Protein AF-A0A1H4ZBR0-F1 (afdb_monomer_lite)

Structure (mmCIF, N/CA/C/O backbone):
data_AF-A0A1H4ZBR0-F1
#
_entry.id   AF-A0A1H4ZBR0-F1
#
loop_
_atom_site.group_PDB
_atom_site.id
_atom_site.type_symbol
_atom_site.label_atom_id
_atom_site.label_alt_id
_atom_site.label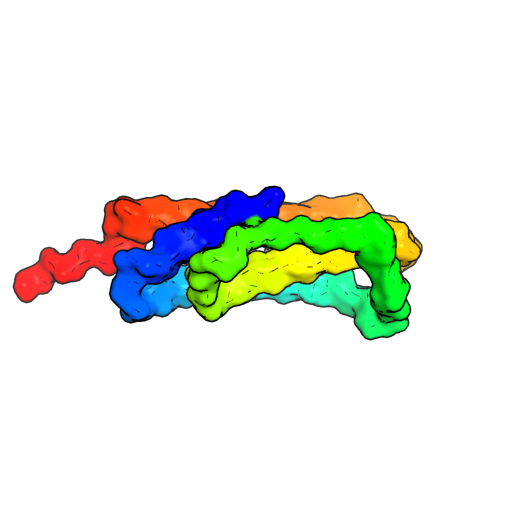_comp_id
_atom_site.label_asym_id
_atom_site.label_entity_id
_atom_site.label_seq_id
_atom_site.pdbx_PDB_ins_code
_atom_site.Cartn_x
_atom_site.Cartn_y
_atom_site.Cartn_z
_atom_site.occupancy
_atom_site.B_iso_or_equiv
_atom_site.auth_seq_id
_atom_site.auth_comp_id
_atom_site.auth_asym_id
_atom_site.auth_atom_id
_atom_site.pdbx_PDB_model_num
ATOM 1 N N . MET A 1 1 ? 8.520 -6.096 8.009 1.00 47.41 1 MET A N 1
ATOM 2 C CA . MET A 1 1 ? 7.872 -4.795 8.320 1.00 47.41 1 MET A CA 1
ATOM 3 C C . MET A 1 1 ? 6.343 -4.921 8.318 1.00 47.41 1 MET A C 1
ATOM 5 O O . MET A 1 1 ? 5.723 -4.508 9.293 1.00 47.41 1 MET A O 1
ATOM 9 N N . LEU A 1 2 ? 5.766 -5.578 7.303 1.00 48.94 2 LEU A N 1
ATOM 10 C CA . LEU A 1 2 ? 4.351 -5.968 7.191 1.00 48.94 2 LEU A CA 1
ATOM 11 C C . LEU A 1 2 ? 3.800 -6.702 8.437 1.00 48.94 2 LEU A C 1
ATOM 13 O O . LEU A 1 2 ? 2.814 -6.257 9.019 1.00 48.94 2 LEU A O 1
ATOM 17 N N . GLY A 1 3 ? 4.501 -7.727 8.940 1.00 46.69 3 GLY A N 1
ATOM 18 C CA . GLY A 1 3 ? 4.064 -8.475 10.134 1.00 46.69 3 GLY A CA 1
ATOM 19 C C . GLY A 1 3 ? 3.917 -7.627 11.411 1.00 46.69 3 GLY A C 1
ATOM 20 O O . GLY A 1 3 ? 2.997 -7.831 12.197 1.00 46.69 3 GLY A O 1
ATOM 21 N N . TYR A 1 4 ? 4.748 -6.591 11.595 1.00 52.31 4 TYR A N 1
ATOM 22 C CA . TYR A 1 4 ? 4.670 -5.689 12.760 1.00 52.31 4 TYR A CA 1
ATOM 23 C C . TYR A 1 4 ? 3.538 -4.653 12.631 1.00 52.31 4 TYR A C 1
ATOM 25 O O . TYR A 1 4 ? 2.995 -4.175 13.631 1.00 52.31 4 TYR A O 1
ATOM 33 N N . PHE A 1 5 ? 3.202 -4.268 11.397 1.00 53.12 5 PHE A N 1
ATOM 34 C CA . PHE A 1 5 ? 2.085 -3.376 11.092 1.00 53.12 5 PHE A CA 1
ATOM 35 C C . PHE A 1 5 ? 0.745 -4.089 11.270 1.00 53.12 5 PHE A C 1
ATOM 37 O O . PHE A 1 5 ? -0.126 -3.578 11.975 1.00 53.12 5 PHE A O 1
ATOM 44 N N . LEU A 1 6 ? 0.624 -5.299 10.727 1.00 54.34 6 LEU A N 1
ATOM 45 C CA . LEU A 1 6 ? -0.596 -6.092 10.807 1.00 54.34 6 LEU A CA 1
ATOM 46 C C . LEU A 1 6 ? -0.839 -6.646 12.211 1.00 54.34 6 LEU A C 1
ATOM 48 O O . LEU A 1 6 ? -1.969 -6.558 12.664 1.00 54.34 6 LEU A O 1
ATOM 52 N N . SER A 1 7 ? 0.191 -7.069 12.958 1.00 55.28 7 SER A N 1
ATOM 53 C CA . SER A 1 7 ? 0.070 -7.426 14.388 1.00 55.28 7 SER A CA 1
ATOM 54 C C . SER A 1 7 ? -0.531 -6.290 15.238 1.00 55.28 7 SER A C 1
ATOM 56 O O . SER A 1 7 ? -1.342 -6.524 16.135 1.00 55.28 7 SER A O 1
ATOM 58 N N . SER A 1 8 ? -0.196 -5.033 14.914 1.00 55.09 8 SER A N 1
ATOM 59 C CA . SER A 1 8 ? -0.776 -3.860 15.585 1.00 55.09 8 SER A CA 1
ATOM 60 C C . SER A 1 8 ? -2.240 -3.618 15.178 1.00 55.09 8 SER A C 1
ATOM 62 O O . SER A 1 8 ? -3.019 -3.117 15.986 1.00 55.09 8 SER A O 1
ATOM 64 N N . ALA A 1 9 ? -2.617 -3.966 13.942 1.00 52.12 9 ALA A N 1
ATOM 65 C CA . ALA A 1 9 ? -3.966 -3.811 13.392 1.00 52.12 9 ALA A CA 1
ATOM 66 C C . ALA A 1 9 ? -4.919 -4.961 13.793 1.00 52.12 9 ALA A C 1
ATOM 68 O O . ALA A 1 9 ? -6.100 -4.729 14.045 1.00 52.12 9 ALA A O 1
ATOM 69 N N . THR A 1 10 ? -4.419 -6.191 13.936 1.00 52.97 10 THR A N 1
ATOM 70 C CA . THR A 1 10 ? -5.180 -7.357 14.423 1.00 52.97 10 THR A CA 1
ATOM 71 C C . THR A 1 10 ? -5.375 -7.332 15.936 1.00 52.97 10 THR A C 1
ATOM 73 O O . THR A 1 10 ? -6.456 -7.677 16.425 1.00 52.97 10 THR A O 1
ATOM 76 N N . GLY A 1 11 ? -4.395 -6.823 16.693 1.00 54.44 11 GLY A N 1
ATOM 77 C CA . GLY A 1 11 ? -4.565 -6.534 18.123 1.00 54.44 11 GLY A CA 1
ATOM 78 C C . GLY A 1 11 ? -5.649 -5.482 18.408 1.00 54.44 11 GLY A C 1
ATOM 79 O O . GLY A 1 11 ? -6.254 -5.489 19.474 1.00 54.44 11 GLY A O 1
ATOM 80 N N . LEU A 1 12 ? -5.927 -4.620 17.428 1.00 52.47 12 LEU A N 1
ATOM 81 C CA . LEU A 1 12 ? -6.922 -3.544 17.463 1.00 52.47 12 LEU A CA 1
ATOM 82 C C . LEU A 1 12 ? -8.373 -4.051 17.381 1.00 52.47 12 LEU A C 1
ATOM 84 O O . LEU A 1 12 ? -9.274 -3.431 17.939 1.00 52.47 12 LEU A O 1
ATOM 88 N N . MET A 1 13 ? -8.591 -5.172 16.685 1.00 54.03 13 MET A N 1
ATOM 89 C CA . MET A 1 13 ? -9.926 -5.670 16.323 1.00 54.03 13 MET A CA 1
ATOM 90 C C . MET A 1 13 ? -10.334 -6.918 17.116 1.00 54.03 13 MET A C 1
ATOM 92 O O . MET A 1 13 ? -11.503 -7.088 17.434 1.00 54.03 13 MET A O 1
ATOM 96 N N . SER A 1 14 ? -9.393 -7.796 17.473 1.00 51.84 14 SER A N 1
ATOM 97 C CA . SER A 1 14 ? -9.716 -9.147 17.973 1.00 51.84 14 SER A CA 1
ATOM 98 C C . SER A 1 14 ? -10.356 -9.216 19.369 1.00 51.84 14 SER A C 1
ATOM 100 O O . SER A 1 14 ? -10.850 -10.274 19.748 1.00 51.84 14 SER A O 1
ATOM 102 N N . ARG A 1 15 ? -10.367 -8.125 20.152 1.00 56.72 15 ARG A N 1
ATOM 103 C CA . ARG A 1 15 ? -10.806 -8.142 21.567 1.00 56.72 15 ARG A CA 1
ATOM 104 C C . ARG A 1 15 ? -11.913 -7.145 21.929 1.00 56.72 15 ARG A C 1
ATOM 106 O O . ARG A 1 15 ? -12.212 -6.986 23.109 1.00 56.72 15 ARG A O 1
ATOM 113 N N . LYS A 1 16 ? -12.502 -6.450 20.953 1.00 61.72 16 LYS A N 1
ATOM 114 C CA . LYS A 1 16 ? -13.511 -5.399 21.186 1.00 61.72 16 LYS A CA 1
ATOM 115 C C . LYS A 1 16 ? -14.863 -5.760 20.559 1.00 61.72 16 LYS A C 1
ATOM 117 O O . LYS A 1 16 ? -14.873 -6.489 19.570 1.00 61.72 16 LYS A O 1
ATOM 122 N N . PRO A 1 17 ? -16.002 -5.262 21.072 1.00 67.69 17 PRO A N 1
ATOM 123 C CA . PRO A 1 17 ? -17.304 -5.440 20.428 1.00 67.69 17 PRO A CA 1
ATOM 124 C C . PRO A 1 17 ? -17.304 -4.924 18.980 1.00 67.69 17 PRO A C 1
ATOM 126 O O . PRO A 1 17 ? -16.703 -3.893 18.680 1.00 67.69 17 PRO A O 1
ATOM 129 N N . LEU A 1 18 ? -18.028 -5.597 18.077 1.00 66.44 18 LEU A N 1
ATOM 130 C CA . LEU A 1 18 ? -18.050 -5.283 16.636 1.00 66.44 18 LEU A CA 1
ATOM 131 C C . LEU A 1 18 ? -18.405 -3.810 16.333 1.00 66.44 18 LEU A C 1
ATOM 133 O O . LEU A 1 18 ? -17.915 -3.235 15.363 1.00 66.44 18 LEU A O 1
ATOM 137 N N . LYS A 1 19 ? -19.246 -3.183 17.165 1.00 69.44 19 LYS A N 1
ATOM 138 C CA . LYS A 1 19 ? -19.640 -1.771 17.025 1.00 69.44 19 LYS A CA 1
ATOM 139 C C . LYS A 1 19 ? -18.450 -0.823 17.209 1.00 69.44 19 LYS A C 1
ATOM 141 O O . LYS A 1 19 ? -18.271 0.084 16.403 1.00 69.44 19 LYS A O 1
ATOM 146 N N . GLU A 1 20 ? -17.611 -1.071 18.213 1.00 68.06 20 GLU A N 1
ATOM 147 C CA . GLU A 1 20 ? -16.391 -0.295 18.465 1.00 68.06 20 GLU A CA 1
ATOM 148 C C . GLU A 1 20 ? -15.365 -0.525 17.354 1.00 68.06 20 GLU A C 1
ATOM 150 O O . GLU A 1 20 ? -14.792 0.433 16.839 1.00 68.06 20 GLU A O 1
ATOM 155 N N . GLN A 1 21 ? -15.206 -1.778 16.910 1.00 67.50 21 GLN A N 1
ATOM 156 C CA . GLN A 1 21 ? -14.331 -2.116 15.784 1.00 67.50 21 GLN A CA 1
ATOM 157 C C . GLN A 1 21 ? -14.683 -1.313 14.522 1.00 67.50 21 GLN A C 1
ATOM 159 O O . GLN A 1 21 ? -13.790 -0.780 13.870 1.00 67.50 21 GLN A O 1
ATOM 164 N N . LYS A 1 22 ? -15.976 -1.175 14.199 1.00 67.19 22 LYS A N 1
ATOM 165 C CA . LYS A 1 22 ? -16.448 -0.418 13.026 1.00 67.19 22 LYS A CA 1
ATOM 166 C C . LYS A 1 22 ? -16.173 1.086 13.123 1.00 67.19 22 LYS A C 1
ATOM 168 O O . LYS A 1 22 ? -15.772 1.680 12.128 1.00 67.19 22 LYS A O 1
ATOM 173 N N . VAL A 1 23 ? -16.351 1.694 14.300 1.00 70.06 23 VAL A N 1
ATOM 174 C CA . VAL A 1 23 ? -16.055 3.127 14.522 1.00 70.06 23 VAL A CA 1
ATOM 175 C C . VAL A 1 23 ? -14.560 3.401 14.365 1.00 70.06 23 VAL A C 1
ATOM 177 O O . VAL A 1 23 ? -14.153 4.366 13.722 1.00 70.06 23 VAL A O 1
ATOM 180 N N . ILE A 1 24 ? -13.726 2.517 14.911 1.00 66.00 24 ILE A N 1
ATOM 181 C CA . ILE A 1 24 ? -12.274 2.623 14.787 1.00 66.00 24 ILE A CA 1
ATOM 182 C C . ILE A 1 24 ? -11.844 2.418 13.331 1.00 66.00 24 ILE A C 1
ATOM 184 O O . ILE A 1 24 ? -11.026 3.181 12.813 1.00 66.00 24 ILE A O 1
ATOM 188 N N . ALA A 1 25 ? -12.414 1.414 12.659 1.00 68.56 25 ALA A N 1
ATOM 189 C CA . ALA A 1 25 ? -12.163 1.151 11.251 1.00 68.56 25 ALA A CA 1
ATOM 190 C C . ALA A 1 25 ? -12.491 2.377 10.395 1.00 68.56 25 ALA A C 1
ATOM 192 O O . ALA A 1 25 ? -11.647 2.788 9.612 1.00 68.56 25 ALA A O 1
ATOM 193 N N . SER A 1 26 ? -13.642 3.031 10.586 1.00 70.69 26 SER A N 1
ATOM 194 C CA . SER A 1 26 ? -14.017 4.177 9.745 1.00 70.69 26 SER A CA 1
ATOM 195 C C . SER A 1 26 ? -13.065 5.373 9.896 1.00 70.69 26 SER A C 1
ATOM 197 O O . SER A 1 26 ? -12.781 6.063 8.923 1.00 70.69 26 SER A O 1
ATOM 199 N N . GLN A 1 27 ? -12.521 5.617 11.093 1.00 70.25 27 GLN A N 1
ATOM 200 C CA . GLN A 1 27 ? -11.601 6.740 11.327 1.00 70.25 27 GLN A CA 1
ATOM 201 C C . GLN A 1 27 ? -10.183 6.495 10.796 1.00 70.25 27 GLN A C 1
ATOM 203 O O . GLN A 1 27 ? -9.452 7.445 10.488 1.00 70.25 27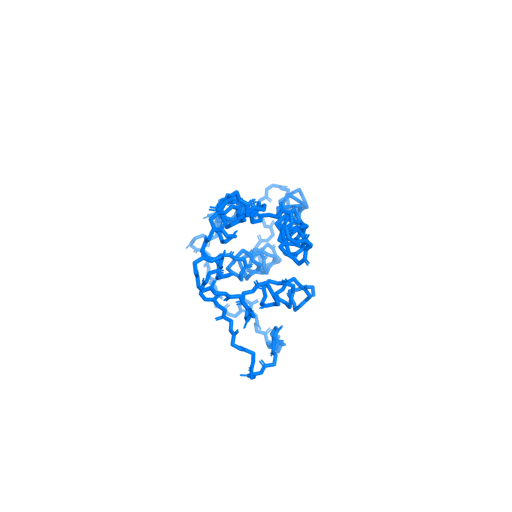 GLN A O 1
ATOM 208 N N . VAL A 1 28 ? -9.765 5.229 10.743 1.00 72.00 28 VAL A N 1
ATOM 209 C CA . VAL A 1 28 ? -8.408 4.834 10.351 1.00 72.00 28 VAL A CA 1
ATOM 210 C C . VAL A 1 28 ? -8.355 4.452 8.880 1.00 72.00 28 VAL A C 1
ATOM 212 O O . VAL A 1 28 ? -7.443 4.894 8.185 1.00 72.00 28 VAL A O 1
ATOM 215 N N . MET A 1 29 ? -9.327 3.674 8.405 1.00 76.81 29 MET A N 1
ATOM 216 C CA . MET A 1 29 ? -9.297 3.071 7.076 1.00 76.81 29 MET A CA 1
ATOM 217 C C . MET A 1 29 ? -9.496 4.088 5.963 1.00 76.81 29 MET A C 1
ATOM 219 O O . MET A 1 29 ? -8.742 3.995 5.010 1.00 76.81 29 MET A O 1
ATOM 223 N N . CYS A 1 30 ? -10.306 5.145 6.126 1.00 77.88 30 CYS A N 1
ATOM 224 C CA . CYS A 1 30 ? 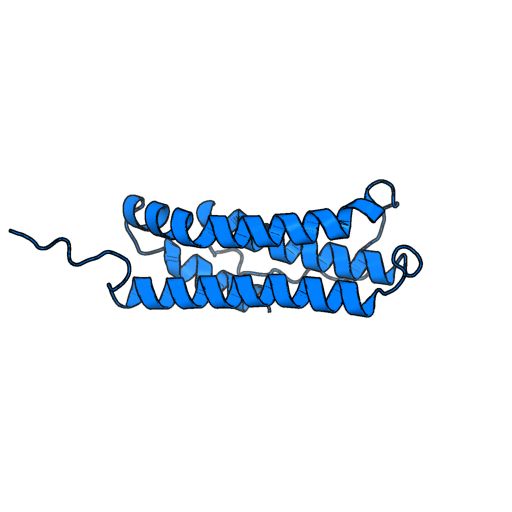-10.356 6.232 5.128 1.00 77.88 30 CYS A CA 1
ATOM 225 C C . CYS A 1 30 ? -8.959 6.786 4.799 1.00 77.88 30 CYS A C 1
ATOM 227 O O . CYS A 1 30 ? -8.605 7.001 3.647 1.00 77.88 30 CYS A O 1
ATOM 229 N N . LYS A 1 31 ? -8.114 6.980 5.821 1.00 79.69 31 LYS A N 1
ATOM 230 C CA . LYS A 1 31 ? -6.752 7.496 5.617 1.00 79.69 31 LYS A CA 1
ATOM 231 C C . LYS A 1 31 ? -5.819 6.461 5.005 1.00 79.69 31 LYS A C 1
ATOM 233 O O . LYS A 1 31 ? -4.816 6.842 4.415 1.00 79.69 31 LYS A O 1
ATOM 238 N N . VAL A 1 32 ? -6.082 5.176 5.226 1.00 83.19 32 VAL A N 1
ATOM 239 C CA . VAL A 1 32 ? -5.322 4.079 4.619 1.00 83.19 32 VAL A CA 1
ATOM 240 C C . VAL A 1 32 ? -5.712 3.947 3.150 1.00 83.19 32 VAL A C 1
ATOM 242 O O . VAL A 1 32 ? -4.821 3.889 2.312 1.00 83.19 32 VAL A O 1
ATOM 245 N N . GLU A 1 33 ? -7.004 4.013 2.842 1.00 84.69 33 GLU A N 1
ATOM 246 C CA . GLU A 1 33 ? -7.571 4.017 1.491 1.00 84.69 33 GLU A CA 1
ATOM 247 C C . GLU A 1 33 ? -7.023 5.187 0.665 1.00 84.69 33 GLU A C 1
ATOM 249 O O . GLU A 1 33 ? -6.483 4.964 -0.411 1.00 84.69 33 GLU A O 1
ATOM 254 N N . ASP A 1 34 ? -6.979 6.408 1.212 1.00 87.19 34 ASP A N 1
ATOM 255 C CA . ASP A 1 34 ? -6.359 7.559 0.531 1.00 87.19 34 ASP A CA 1
ATOM 256 C C . ASP A 1 34 ? -4.884 7.316 0.148 1.00 87.19 34 ASP A C 1
ATOM 258 O O . ASP A 1 34 ? -4.360 7.876 -0.821 1.00 87.19 34 ASP A O 1
ATOM 262 N N . ARG A 1 35 ? -4.157 6.542 0.963 1.00 88.00 35 ARG A N 1
ATOM 263 C CA . ARG A 1 35 ? -2.748 6.193 0.711 1.00 88.00 35 ARG A CA 1
ATOM 264 C C . ARG A 1 35 ? -2.641 5.030 -0.262 1.00 88.00 35 ARG A C 1
ATOM 266 O O . ARG A 1 35 ? -1.704 5.008 -1.054 1.00 88.00 35 ARG A O 1
ATOM 273 N N . HIS A 1 36 ? -3.591 4.107 -0.220 1.00 88.19 36 HIS A N 1
ATOM 274 C CA . HIS A 1 36 ? -3.695 2.995 -1.151 1.00 88.19 36 HIS A CA 1
ATOM 275 C C . HIS A 1 36 ? -3.991 3.494 -2.562 1.00 88.19 36 HIS A C 1
ATOM 277 O O . HIS A 1 36 ? -3.245 3.170 -3.480 1.00 88.19 36 HIS A O 1
ATOM 283 N N . ASP A 1 37 ? -4.934 4.421 -2.714 1.00 91.06 37 ASP A N 1
ATOM 284 C CA . ASP A 1 37 ? -5.221 5.116 -3.971 1.00 91.06 37 ASP A CA 1
ATOM 285 C C . ASP A 1 37 ? -3.982 5.781 -4.577 1.00 91.06 37 ASP A C 1
ATOM 287 O O . ASP A 1 37 ? -3.804 5.806 -5.797 1.00 91.06 37 ASP A O 1
ATOM 291 N N . HIS A 1 38 ? -3.106 6.334 -3.735 1.00 91.56 38 HIS A N 1
ATOM 292 C CA . HIS A 1 38 ? -1.837 6.894 -4.191 1.00 91.56 38 HIS A CA 1
ATOM 293 C C . HIS A 1 38 ? -0.912 5.812 -4.761 1.00 91.56 38 HIS A C 1
ATOM 295 O O . HIS A 1 38 ? -0.383 5.997 -5.854 1.00 91.56 38 HIS A O 1
ATOM 301 N N . ILE A 1 39 ? -0.765 4.669 -4.082 1.00 91.88 39 ILE A N 1
ATOM 302 C CA . ILE A 1 39 ? 0.007 3.527 -4.599 1.00 91.88 39 ILE A CA 1
ATOM 303 C C . ILE A 1 39 ? -0.593 3.005 -5.909 1.00 91.88 39 ILE A C 1
ATOM 305 O O . ILE A 1 39 ? 0.138 2.822 -6.880 1.00 91.88 39 ILE A O 1
ATOM 309 N N . LEU A 1 40 ? -1.917 2.865 -5.992 1.00 91.88 40 LEU A N 1
ATOM 310 C CA . LEU A 1 40 ? -2.599 2.435 -7.213 1.00 91.88 40 LEU A CA 1
ATOM 311 C C . LEU A 1 40 ? -2.326 3.382 -8.389 1.00 91.88 40 LEU A C 1
ATOM 313 O O . LEU A 1 40 ? -2.116 2.930 -9.513 1.00 91.88 40 LEU A O 1
ATOM 317 N N . ARG A 1 41 ? -2.260 4.702 -8.157 1.00 93.62 41 ARG A N 1
ATOM 318 C CA . ARG A 1 41 ? -1.864 5.666 -9.202 1.00 93.62 41 ARG A CA 1
ATOM 319 C C . ARG A 1 41 ? -0.422 5.473 -9.659 1.00 93.62 41 ARG A C 1
ATOM 321 O O . ARG A 1 41 ? -0.167 5.627 -10.850 1.00 93.62 41 ARG A O 1
ATOM 328 N N . LEU A 1 42 ? 0.493 5.139 -8.749 1.00 92.19 42 LEU A N 1
ATOM 329 C CA . LEU A 1 42 ? 1.885 4.830 -9.092 1.00 92.19 42 LEU A CA 1
ATOM 330 C C . LEU A 1 42 ? 2.010 3.502 -9.850 1.00 92.19 42 LEU A C 1
ATOM 332 O O . LEU A 1 42 ? 2.902 3.371 -10.678 1.00 92.19 42 LEU A O 1
ATOM 336 N N . LEU A 1 43 ? 1.096 2.556 -9.623 1.00 91.75 43 LEU A N 1
ATOM 337 C CA . LEU A 1 43 ? 1.023 1.282 -10.342 1.00 91.75 43 LEU A CA 1
ATOM 338 C C . LEU A 1 43 ? 0.408 1.395 -11.745 1.00 91.75 43 LEU A C 1
ATOM 340 O O . LEU A 1 43 ? 0.693 0.559 -12.600 1.00 91.75 43 LEU A O 1
ATOM 344 N N . ARG A 1 44 ? -0.411 2.422 -12.019 1.00 90.94 44 ARG A N 1
ATOM 345 C CA . ARG A 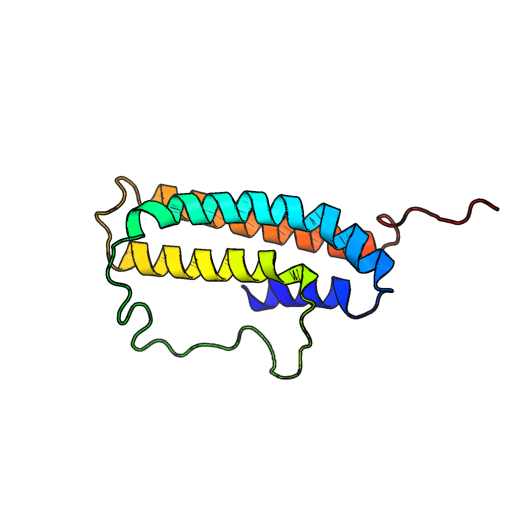1 44 ? -1.103 2.592 -13.317 1.00 90.94 44 ARG A CA 1
ATOM 346 C C . ARG A 1 44 ? -0.209 2.452 -14.558 1.00 90.94 44 ARG A C 1
ATOM 348 O O . ARG A 1 44 ? -0.667 1.829 -15.513 1.00 90.94 44 ARG A O 1
ATOM 355 N N . PRO A 1 45 ? 1.026 2.983 -14.597 1.00 90.44 45 PRO A N 1
ATOM 356 C CA . PRO A 1 45 ? 1.906 2.827 -15.757 1.00 90.44 45 PRO A CA 1
ATOM 357 C C . PRO A 1 45 ? 2.242 1.369 -16.101 1.00 90.44 45 PRO A C 1
ATOM 359 O O . PRO A 1 45 ? 2.587 1.077 -17.241 1.00 90.44 45 PRO A O 1
ATOM 362 N N . PHE A 1 46 ? 2.088 0.447 -15.149 1.00 87.94 46 PHE A N 1
ATOM 363 C CA . PHE A 1 46 ? 2.354 -0.978 -15.325 1.00 87.94 46 PHE A CA 1
ATOM 364 C C . PHE A 1 46 ? 1.105 -1.804 -15.676 1.00 87.94 46 PHE A C 1
ATOM 366 O O . PHE A 1 46 ? 1.211 -3.022 -15.770 1.00 87.94 46 PHE A O 1
ATOM 373 N N . LEU A 1 47 ? -0.067 -1.190 -15.905 1.00 83.38 47 LEU A N 1
ATOM 374 C CA . LEU A 1 47 ? -1.334 -1.905 -16.174 1.00 83.38 47 LEU A CA 1
ATOM 375 C C . LEU A 1 47 ? -1.266 -2.908 -17.337 1.00 83.38 47 LEU A C 1
ATOM 377 O O . LEU A 1 47 ? -2.017 -3.878 -17.353 1.00 83.38 47 LEU A O 1
ATOM 381 N N . PHE A 1 48 ? -0.379 -2.669 -18.303 1.00 81.56 48 PHE A N 1
ATOM 382 C CA . PHE A 1 48 ? -0.172 -3.532 -19.469 1.00 81.56 48 PHE A CA 1
ATOM 383 C C . PHE A 1 48 ? 1.194 -4.230 -19.460 1.00 81.56 48 PHE A C 1
ATOM 385 O O . PHE A 1 48 ? 1.576 -4.854 -20.449 1.00 81.56 48 PHE A O 1
ATOM 392 N N . ALA A 1 49 ? 1.954 -4.102 -18.370 1.00 80.12 49 ALA A N 1
ATOM 393 C CA . ALA A 1 49 ? 3.221 -4.795 -18.218 1.00 80.12 49 ALA A CA 1
ATOM 394 C C . ALA A 1 49 ? 2.964 -6.287 -17.984 1.00 80.12 49 ALA A C 1
ATOM 396 O O . ALA A 1 49 ? 2.027 -6.662 -17.278 1.00 80.12 49 ALA A O 1
ATOM 397 N N . ASN A 1 50 ? 3.807 -7.151 -18.553 1.00 75.12 50 ASN A N 1
ATOM 398 C CA . ASN A 1 50 ? 3.681 -8.577 -18.286 1.00 75.12 50 ASN A CA 1
ATOM 399 C C . ASN A 1 50 ? 4.105 -8.865 -16.830 1.00 75.12 50 ASN A C 1
ATOM 401 O O . ASN A 1 50 ? 5.240 -8.575 -16.439 1.00 75.12 50 ASN A O 1
ATOM 405 N N . GLY A 1 51 ? 3.180 -9.395 -16.028 1.00 66.44 51 GLY A N 1
ATOM 406 C CA . GLY A 1 51 ? 3.396 -9.729 -14.619 1.00 66.44 51 GLY A CA 1
ATOM 407 C C . GLY A 1 51 ? 4.033 -11.103 -14.390 1.00 66.44 51 GLY A C 1
ATOM 408 O O . GLY A 1 51 ? 4.373 -11.424 -13.252 1.00 66.44 51 GLY A O 1
ATOM 409 N N . ASP A 1 52 ? 4.212 -11.910 -15.439 1.00 74.12 52 ASP A N 1
ATOM 410 C CA . ASP A 1 52 ? 4.695 -13.285 -15.309 1.00 74.12 52 ASP A CA 1
ATOM 411 C C . ASP A 1 52 ? 6.089 -13.354 -14.674 1.00 74.12 52 ASP A C 1
ATOM 413 O O . ASP A 1 52 ? 7.059 -12.754 -15.150 1.00 74.12 52 ASP A O 1
ATOM 417 N N . GLY A 1 53 ? 6.190 -14.111 -13.583 1.00 69.12 53 GLY A N 1
ATOM 418 C CA . GLY A 1 53 ? 7.437 -14.341 -12.861 1.00 69.12 53 GLY A CA 1
ATOM 419 C C . GLY A 1 53 ? 7.964 -13.132 -12.089 1.00 69.12 53 GLY A C 1
ATOM 420 O O . GLY A 1 53 ? 9.168 -13.021 -11.862 1.00 69.12 53 GLY A O 1
ATOM 421 N N . LEU A 1 54 ? 7.100 -12.183 -11.703 1.00 71.88 54 LEU A N 1
ATOM 422 C CA . LEU A 1 54 ? 7.508 -11.003 -10.924 1.00 71.88 54 LEU A CA 1
ATOM 423 C C . LEU A 1 54 ? 8.220 -11.366 -9.608 1.00 71.88 54 LEU A C 1
ATOM 425 O O . LEU A 1 54 ? 9.081 -10.625 -9.136 1.00 71.88 54 LEU A O 1
ATOM 429 N N . PHE A 1 55 ? 7.855 -12.516 -9.041 1.00 71.19 55 PHE A N 1
ATOM 430 C CA . PHE A 1 55 ? 8.368 -13.036 -7.778 1.00 71.19 55 PHE A CA 1
ATOM 431 C C . PHE A 1 55 ? 9.081 -14.392 -7.942 1.00 71.19 55 PHE A C 1
ATOM 433 O O . PHE A 1 55 ? 9.236 -15.122 -6.965 1.00 71.19 55 PHE A O 1
ATOM 440 N N . ASP A 1 56 ? 9.514 -14.753 -9.156 1.00 78.25 56 ASP A N 1
ATOM 441 C CA . ASP A 1 56 ? 10.184 -16.037 -9.395 1.00 78.25 56 ASP A CA 1
ATOM 442 C C . ASP A 1 56 ? 11.468 -16.167 -8.568 1.00 78.25 56 ASP A C 1
ATOM 444 O O . ASP A 1 56 ? 12.276 -15.243 -8.463 1.00 78.25 56 ASP A O 1
ATOM 448 N N . GLY A 1 57 ? 11.651 -17.336 -7.952 1.00 70.56 57 GLY A N 1
ATOM 449 C CA . GLY A 1 57 ? 12.779 -17.600 -7.055 1.00 70.56 57 GLY A CA 1
ATOM 450 C C . GLY A 1 57 ? 12.672 -16.929 -5.680 1.00 70.56 57 GLY A C 1
ATOM 451 O O . GLY A 1 57 ? 13.547 -17.143 -4.840 1.00 70.56 57 GLY A O 1
ATOM 452 N N . LEU A 1 58 ? 11.607 -16.164 -5.410 1.00 69.81 58 LEU A N 1
ATOM 453 C CA . LEU A 1 58 ? 11.303 -15.662 -4.075 1.00 69.81 58 LEU A CA 1
ATOM 454 C C . LEU A 1 58 ? 10.383 -16.647 -3.353 1.00 69.81 58 LEU A C 1
ATOM 456 O O . LEU A 1 58 ? 9.330 -17.038 -3.850 1.00 69.81 58 LEU A O 1
ATOM 460 N N . SER A 1 59 ? 10.778 -17.039 -2.144 1.00 67.06 59 SER A N 1
ATOM 461 C CA . SER A 1 59 ? 9.886 -17.758 -1.239 1.00 67.06 59 SER A CA 1
ATOM 462 C C . SER A 1 59 ? 8.955 -16.751 -0.574 1.00 67.06 59 SER A C 1
ATOM 464 O O . SER A 1 59 ? 9.405 -15.794 0.059 1.00 67.06 59 SER A O 1
ATOM 466 N N . GLY A 1 60 ? 7.647 -16.959 -0.726 1.00 64.81 60 GLY A N 1
ATOM 467 C CA . GLY A 1 60 ? 6.656 -16.206 0.030 1.00 64.81 60 GLY A CA 1
ATOM 468 C C . GLY A 1 60 ? 6.877 -16.453 1.518 1.00 64.81 60 GLY A C 1
ATOM 469 O O . GLY A 1 60 ? 6.774 -17.587 1.978 1.00 64.81 60 GLY A O 1
ATOM 470 N N . ILE A 1 61 ? 7.210 -15.404 2.264 1.00 66.75 61 ILE A N 1
ATOM 471 C CA . ILE A 1 61 ? 7.273 -15.472 3.722 1.00 66.75 61 ILE A CA 1
ATOM 472 C C . ILE A 1 61 ? 5.879 -15.099 4.222 1.00 66.75 61 ILE A C 1
ATOM 474 O O . ILE A 1 61 ? 5.458 -13.960 3.986 1.00 66.75 61 ILE A O 1
ATOM 478 N N . PRO A 1 62 ? 5.158 -16.016 4.894 1.00 59.06 62 PRO A N 1
ATOM 479 C CA . PRO A 1 62 ? 3.869 -15.699 5.482 1.00 59.06 62 PRO A CA 1
ATOM 480 C C . PRO A 1 62 ? 4.002 -14.460 6.360 1.00 59.06 62 PRO A C 1
ATOM 482 O O . PRO A 1 62 ? 4.869 -14.367 7.232 1.00 59.06 62 PRO A O 1
ATOM 485 N N . ALA A 1 63 ? 3.150 -13.471 6.109 1.00 56.06 63 ALA A N 1
ATOM 486 C CA . ALA A 1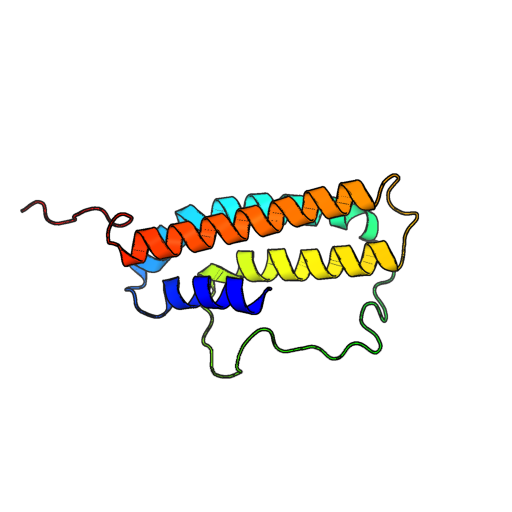 63 ? 3.156 -12.238 6.883 1.00 56.06 63 ALA A CA 1
ATOM 487 C C . ALA A 1 63 ? 2.634 -12.444 8.319 1.00 56.06 63 ALA A C 1
ATOM 489 O O . ALA A 1 63 ? 2.794 -11.557 9.164 1.00 56.06 63 ALA A O 1
ATOM 490 N N . PHE A 1 64 ? 2.004 -13.591 8.580 1.00 58.16 64 PHE A N 1
ATOM 491 C CA . PHE A 1 64 ? 1.334 -13.974 9.816 1.00 58.16 64 PHE A CA 1
ATOM 492 C C . PHE A 1 64 ? 1.443 -15.486 10.042 1.00 58.16 64 PHE A C 1
ATOM 494 O O . PHE A 1 64 ? 1.749 -16.242 9.126 1.00 58.16 64 PHE A O 1
ATOM 501 N N . ASP A 1 65 ? 1.192 -15.878 11.287 1.00 57.19 65 ASP A N 1
ATOM 502 C CA . ASP A 1 65 ? 0.959 -17.263 11.690 1.00 57.19 65 ASP A CA 1
ATOM 503 C C . ASP A 1 65 ? -0.415 -17.717 11.161 1.00 57.19 65 ASP A C 1
ATOM 505 O O . ASP A 1 65 ? -1.370 -16.931 11.191 1.00 57.19 65 ASP A O 1
ATOM 509 N N . ASP A 1 66 ? -0.534 -18.961 10.699 1.00 57.00 66 ASP A N 1
ATOM 510 C CA . ASP A 1 66 ? -1.735 -19.503 10.036 1.00 57.00 66 ASP A CA 1
ATOM 511 C C . ASP A 1 66 ? -2.974 -19.494 10.951 1.00 57.00 66 ASP A C 1
ATOM 513 O O . ASP A 1 66 ? -4.118 -19.596 10.507 1.00 57.00 66 ASP A O 1
ATOM 517 N N . HIS A 1 67 ? -2.755 -19.334 12.255 1.00 55.91 67 HIS A N 1
ATOM 518 C CA . HIS A 1 67 ? -3.791 -19.278 13.280 1.00 55.91 67 HIS A CA 1
ATOM 519 C C . HIS A 1 67 ? -4.335 -17.863 13.550 1.00 55.91 67 HIS A C 1
ATOM 521 O O . HIS A 1 67 ? -5.233 -17.691 14.381 1.00 55.91 67 HIS A O 1
ATOM 527 N N . LEU A 1 68 ? -3.807 -16.829 12.887 1.00 56.94 68 LEU A N 1
ATOM 528 C CA . LEU A 1 68 ? -4.205 -15.445 13.130 1.00 56.94 68 LEU A CA 1
ATOM 529 C C . LEU A 1 68 ? -5.485 -15.084 12.353 1.00 56.94 68 LEU A C 1
ATOM 531 O O . LEU A 1 68 ? -5.466 -14.899 11.140 1.00 56.94 68 LEU A O 1
ATOM 535 N N . VAL A 1 69 ? -6.606 -14.902 13.059 1.00 58.31 69 VAL A N 1
ATOM 536 C CA . VAL A 1 69 ? -7.852 -14.405 12.447 1.00 58.31 69 VAL A CA 1
ATOM 537 C C . VAL A 1 69 ? -7.741 -12.899 12.192 1.00 58.31 69 VAL A C 1
ATOM 539 O O . VAL A 1 69 ? -7.730 -12.088 13.123 1.00 58.31 69 VAL A O 1
ATOM 542 N N . ILE A 1 70 ? -7.667 -12.519 10.917 1.00 60.03 70 ILE A N 1
ATOM 543 C CA . ILE A 1 70 ? -7.597 -11.123 10.477 1.00 60.03 70 ILE A CA 1
ATOM 544 C C . ILE A 1 70 ? -9.015 -10.592 10.253 1.00 60.03 70 ILE A C 1
ATOM 546 O O . ILE A 1 70 ? -9.816 -11.184 9.534 1.00 60.03 70 ILE A O 1
ATOM 550 N N . SER A 1 71 ? -9.340 -9.454 10.869 1.00 64.88 71 SER A N 1
ATOM 551 C CA . SER A 1 71 ? -10.611 -8.772 10.605 1.00 64.88 71 SER A CA 1
ATOM 552 C C . SER A 1 71 ? -10.628 -8.220 9.179 1.00 64.88 71 SER A C 1
ATOM 554 O O . SER A 1 71 ? -9.690 -7.539 8.773 1.00 64.88 71 SER A O 1
ATOM 556 N N . HIS A 1 72 ? -11.723 -8.419 8.444 1.00 67.81 72 HIS A N 1
ATOM 557 C CA . HIS A 1 72 ? -11.919 -7.811 7.119 1.00 67.81 72 HIS A CA 1
ATOM 558 C C . HIS A 1 72 ? -11.765 -6.278 7.148 1.00 67.81 72 HIS A C 1
ATOM 560 O O . HIS A 1 72 ? -11.381 -5.663 6.160 1.00 67.81 72 HIS A O 1
ATOM 566 N N . LEU A 1 73 ? -11.995 -5.661 8.309 1.00 65.50 73 LEU A N 1
ATOM 567 C CA . LEU A 1 73 ? -11.848 -4.225 8.528 1.00 65.50 73 LEU A CA 1
ATOM 568 C C . LEU A 1 73 ? -10.394 -3.724 8.447 1.00 65.50 73 LEU A C 1
ATOM 570 O O . LEU A 1 73 ? -10.187 -2.516 8.474 1.00 65.50 73 LEU A O 1
ATOM 574 N N . VAL A 1 74 ? -9.387 -4.607 8.391 1.00 70.31 74 VAL A N 1
ATOM 575 C CA . VAL A 1 74 ? -7.979 -4.222 8.169 1.00 70.31 74 VAL A CA 1
ATOM 576 C C . VAL A 1 74 ? -7.465 -4.586 6.774 1.00 70.31 74 VAL A C 1
ATOM 578 O O . VAL A 1 74 ? -6.290 -4.355 6.500 1.00 70.31 74 VAL A O 1
ATOM 581 N N . MET A 1 75 ? -8.319 -5.111 5.887 1.00 73.69 75 MET A N 1
ATOM 582 C CA . MET A 1 75 ? -7.930 -5.469 4.516 1.00 73.69 75 MET A CA 1
ATOM 583 C C . MET A 1 75 ? -7.313 -4.307 3.729 1.00 73.69 75 MET A C 1
ATOM 585 O O . MET A 1 75 ? -6.238 -4.522 3.183 1.00 73.69 75 MET A O 1
ATOM 589 N N . PRO A 1 76 ? -7.827 -3.059 3.786 1.00 78.56 76 PRO A N 1
ATOM 590 C CA . PRO A 1 76 ? -7.190 -1.944 3.076 1.00 78.56 76 PRO A CA 1
ATOM 591 C C . PRO A 1 76 ? -5.731 -1.704 3.492 1.00 78.56 76 PRO A C 1
ATOM 593 O O . PRO A 1 76 ? -4.902 -1.246 2.711 1.00 78.56 76 PRO A O 1
ATOM 596 N N . ALA A 1 77 ? -5.384 -2.025 4.743 1.00 76.00 77 ALA A N 1
ATOM 597 C CA . ALA A 1 77 ? -4.014 -1.931 5.229 1.00 76.00 77 ALA A CA 1
ATOM 598 C C . ALA A 1 77 ? -3.130 -3.075 4.710 1.00 76.00 77 ALA A C 1
ATOM 600 O O . ALA A 1 77 ? -1.938 -2.865 4.496 1.00 76.00 77 ALA A O 1
ATOM 601 N N . VAL A 1 78 ? -3.696 -4.268 4.523 1.00 76.06 78 VAL A N 1
ATOM 602 C CA . VAL A 1 78 ? -3.014 -5.399 3.881 1.00 76.06 78 VAL A CA 1
ATOM 603 C C . VAL A 1 78 ? -2.755 -5.065 2.413 1.00 76.06 78 VAL A C 1
ATOM 605 O O . VAL A 1 78 ? -1.603 -5.119 1.983 1.00 76.06 78 VAL A O 1
ATOM 608 N N . ASP A 1 79 ? -3.796 -4.637 1.699 1.00 83.19 79 ASP A N 1
ATOM 609 C CA . ASP A 1 79 ? -3.756 -4.321 0.270 1.00 83.19 79 ASP A CA 1
ATOM 610 C C . ASP A 1 79 ? -2.736 -3.217 -0.025 1.00 83.19 79 ASP A C 1
ATOM 612 O O . ASP A 1 79 ? -1.877 -3.384 -0.886 1.00 83.19 79 ASP A O 1
ATOM 616 N N . LEU A 1 80 ? -2.723 -2.143 0.777 1.00 86.50 80 LEU A N 1
ATOM 617 C CA . LEU A 1 80 ? -1.741 -1.061 0.656 1.00 86.50 80 LEU A CA 1
ATOM 618 C C . LEU A 1 80 ? -0.288 -1.561 0.643 1.00 86.50 80 LEU A C 1
ATOM 620 O O . LEU A 1 80 ? 0.542 -1.032 -0.097 1.00 86.50 80 LEU A O 1
ATOM 624 N N . VAL A 1 81 ? 0.055 -2.518 1.508 1.00 82.81 81 VAL A N 1
ATOM 625 C CA . VAL A 1 81 ? 1.442 -2.989 1.602 1.00 82.81 81 VAL A CA 1
ATOM 626 C C . VAL A 1 81 ? 1.742 -4.041 0.539 1.00 82.81 81 VAL A C 1
ATOM 628 O O . VAL A 1 81 ? 2.837 -4.019 -0.015 1.00 82.81 81 VAL A O 1
ATOM 631 N N . ALA A 1 82 ? 0.782 -4.908 0.215 1.00 84.31 82 ALA A N 1
ATOM 632 C CA . ALA A 1 82 ? 0.925 -5.850 -0.890 1.00 84.31 82 ALA A CA 1
ATOM 633 C C . ALA A 1 82 ? 1.174 -5.109 -2.217 1.00 84.31 82 ALA A C 1
ATOM 635 O O . ALA A 1 82 ? 2.128 -5.414 -2.930 1.00 84.31 82 ALA A O 1
ATOM 636 N N . ASP A 1 83 ? 0.394 -4.065 -2.494 1.00 89.12 83 ASP A N 1
ATOM 637 C CA . ASP A 1 83 ? 0.538 -3.252 -3.702 1.00 89.12 83 ASP A CA 1
ATOM 638 C C . ASP A 1 83 ? 1.831 -2.430 -3.711 1.00 89.12 83 ASP A C 1
ATOM 640 O O . ASP A 1 83 ? 2.427 -2.209 -4.767 1.00 89.12 83 ASP A O 1
ATOM 644 N N . TYR A 1 84 ? 2.324 -2.015 -2.541 1.00 89.75 84 TYR A N 1
ATOM 645 C CA . TYR A 1 84 ? 3.655 -1.422 -2.431 1.00 89.75 84 TYR A CA 1
ATOM 646 C C . TYR A 1 84 ? 4.761 -2.421 -2.805 1.00 89.75 84 TYR A C 1
ATOM 648 O O . TYR A 1 84 ? 5.670 -2.065 -3.555 1.00 89.75 84 TYR A O 1
ATOM 656 N N . ASP A 1 85 ? 4.687 -3.666 -2.327 1.00 86.44 85 ASP A N 1
ATOM 657 C CA . ASP A 1 85 ? 5.668 -4.701 -2.672 1.00 86.44 85 ASP A CA 1
ATOM 658 C C . ASP A 1 85 ? 5.626 -5.025 -4.178 1.00 86.44 85 ASP A C 1
ATOM 660 O O . ASP A 1 85 ? 6.678 -5.157 -4.815 1.00 86.44 85 ASP A O 1
ATOM 664 N N . ILE A 1 86 ? 4.427 -5.054 -4.775 1.00 88.69 86 ILE A N 1
ATOM 665 C CA . ILE A 1 86 ? 4.234 -5.176 -6.229 1.00 88.69 86 ILE A CA 1
ATOM 666 C C . ILE A 1 86 ? 4.886 -3.998 -6.967 1.00 88.69 86 ILE A C 1
ATOM 668 O O . ILE A 1 86 ? 5.627 -4.219 -7.925 1.00 88.69 86 ILE A O 1
ATOM 672 N N . LEU A 1 87 ? 4.680 -2.758 -6.510 1.00 91.00 87 LEU A N 1
ATOM 673 C CA . LEU A 1 87 ? 5.290 -1.566 -7.109 1.00 91.00 87 LEU A CA 1
ATOM 674 C C . LEU A 1 87 ? 6.822 -1.646 -7.087 1.00 91.00 87 LEU A C 1
ATOM 676 O O . LEU A 1 87 ? 7.472 -1.370 -8.096 1.00 91.00 87 LEU A O 1
ATOM 680 N N . VAL A 1 88 ? 7.408 -2.061 -5.961 1.00 90.19 88 VAL A N 1
ATOM 681 C CA . VAL A 1 88 ? 8.862 -2.243 -5.829 1.00 90.19 88 VAL A CA 1
ATOM 682 C C . VAL A 1 88 ? 9.376 -3.286 -6.821 1.00 90.19 88 VAL A C 1
ATOM 684 O O . VAL A 1 88 ? 10.398 -3.064 -7.476 1.00 90.19 88 VAL A O 1
ATOM 687 N N . ALA A 1 89 ? 8.687 -4.421 -6.943 1.00 88.00 89 ALA A N 1
ATOM 688 C CA . ALA A 1 89 ? 9.072 -5.486 -7.861 1.00 88.00 89 ALA A CA 1
ATOM 689 C C . ALA A 1 89 ? 8.950 -5.052 -9.335 1.00 88.00 89 ALA A C 1
ATOM 691 O O . ALA A 1 89 ? 9.864 -5.294 -10.126 1.00 88.00 89 ALA A O 1
ATOM 692 N N . LEU A 1 90 ? 7.881 -4.335 -9.692 1.00 89.81 90 LEU A N 1
ATOM 693 C CA . LEU A 1 90 ? 7.668 -3.802 -11.039 1.00 89.81 90 LEU A CA 1
ATOM 694 C C . LEU A 1 90 ? 8.712 -2.755 -11.429 1.00 89.81 90 LEU A C 1
ATOM 696 O O . LEU A 1 90 ? 9.264 -2.846 -12.521 1.00 89.81 90 LEU A O 1
ATOM 700 N N . ILE A 1 91 ? 9.047 -1.820 -10.536 1.00 90.94 91 ILE A N 1
ATOM 701 C CA . ILE A 1 91 ? 10.092 -0.813 -10.782 1.00 90.94 91 ILE A CA 1
ATOM 702 C C . ILE A 1 91 ? 11.457 -1.471 -11.009 1.00 90.94 91 ILE A C 1
ATOM 704 O O . ILE A 1 91 ? 12.224 -1.034 -11.863 1.00 90.94 91 ILE A O 1
ATOM 708 N N . ARG A 1 92 ? 11.771 -2.544 -10.273 1.00 87.62 92 ARG A N 1
ATOM 709 C CA . ARG A 1 92 ? 13.018 -3.298 -10.483 1.00 87.62 92 ARG A CA 1
ATOM 710 C C . ARG A 1 92 ? 13.051 -4.005 -11.833 1.00 87.62 92 ARG A C 1
ATOM 712 O O . ARG A 1 92 ? 14.114 -4.089 -12.439 1.00 87.62 92 ARG A O 1
ATOM 719 N N . ARG A 1 93 ? 11.913 -4.538 -12.277 1.00 86.88 93 ARG A N 1
ATOM 720 C CA . ARG A 1 93 ? 11.806 -5.280 -13.537 1.00 86.88 93 ARG A CA 1
ATOM 721 C C . ARG A 1 93 ? 11.740 -4.368 -14.761 1.00 86.88 93 ARG A C 1
ATOM 723 O O . ARG A 1 93 ? 12.275 -4.723 -15.805 1.00 86.88 93 ARG A O 1
ATOM 730 N N . TYR A 1 94 ? 11.104 -3.212 -14.625 1.00 88.81 94 TYR A N 1
ATOM 731 C CA . TYR A 1 94 ? 10.877 -2.248 -15.697 1.00 88.81 94 TYR A CA 1
ATOM 732 C C . TYR A 1 94 ? 11.387 -0.859 -15.271 1.00 88.81 94 TYR A C 1
ATOM 734 O O . TYR A 1 94 ? 10.585 0.039 -14.994 1.00 88.81 94 TYR A O 1
ATOM 742 N N . PRO A 1 95 ? 12.718 -0.666 -15.197 1.00 87.44 95 PRO A N 1
ATOM 743 C CA . PRO A 1 95 ? 13.313 0.552 -14.649 1.00 87.44 95 PRO A CA 1
ATOM 744 C C . PRO A 1 95 ? 13.044 1.802 -15.497 1.00 87.44 95 PRO A C 1
ATOM 746 O O . PRO A 1 95 ? 13.131 2.908 -14.976 1.00 87.44 95 PRO A O 1
ATOM 749 N N . ASP A 1 96 ? 12.673 1.654 -16.766 1.00 89.75 96 ASP A N 1
ATOM 750 C CA . ASP A 1 96 ? 12.502 2.788 -17.682 1.00 89.75 96 ASP A CA 1
ATOM 751 C C . ASP A 1 96 ? 11.078 3.379 -17.678 1.00 89.75 96 ASP A C 1
ATOM 753 O O . ASP A 1 96 ? 10.795 4.334 -18.399 1.00 89.75 96 ASP A O 1
ATOM 757 N N . VAL A 1 97 ? 10.155 2.821 -16.883 1.00 87.62 97 VAL A N 1
ATOM 758 C CA . VAL A 1 97 ? 8.739 3.241 -16.869 1.00 87.62 97 VAL A CA 1
ATOM 759 C C . VAL A 1 97 ? 8.547 4.621 -16.238 1.00 87.62 97 VAL A C 1
ATOM 761 O O . VAL A 1 97 ? 7.694 5.391 -16.684 1.00 87.62 97 VAL A O 1
ATOM 764 N N . HIS A 1 98 ? 9.334 4.955 -15.216 1.00 85.62 98 HIS A N 1
ATOM 765 C CA . HIS A 1 98 ? 9.327 6.284 -14.612 1.00 85.62 98 HIS A CA 1
ATOM 766 C C . HIS A 1 98 ? 10.644 7.007 -14.876 1.00 85.62 98 HIS A C 1
ATOM 768 O O . HIS A 1 98 ? 11.714 6.410 -14.861 1.00 85.62 98 HIS A O 1
ATOM 774 N N . ALA A 1 99 ? 10.564 8.331 -15.026 1.00 87.12 99 ALA A N 1
ATOM 775 C CA . ALA A 1 99 ? 11.748 9.177 -15.168 1.00 87.12 99 ALA A CA 1
ATOM 776 C C . ALA A 1 99 ? 12.630 9.191 -13.903 1.00 87.12 99 ALA A C 1
ATOM 778 O O . ALA A 1 99 ? 13.841 9.362 -14.004 1.00 87.12 99 ALA A O 1
ATOM 779 N N . ASP A 1 100 ? 12.029 9.013 -12.719 1.00 92.06 100 ASP A N 1
ATOM 780 C CA . ASP A 1 100 ? 12.737 8.957 -11.437 1.00 92.06 100 ASP A CA 1
ATOM 781 C C . ASP A 1 100 ? 12.119 7.898 -10.511 1.00 92.06 100 ASP A C 1
ATOM 783 O O . ASP A 1 100 ? 11.195 8.156 -9.733 1.00 92.06 100 ASP A O 1
ATOM 787 N N . ASN A 1 101 ? 12.652 6.679 -10.589 1.00 89.75 101 ASN A N 1
ATOM 788 C CA . ASN A 1 101 ? 12.233 5.567 -9.737 1.00 89.75 101 ASN A CA 1
ATOM 789 C C . ASN A 1 101 ? 12.505 5.816 -8.248 1.00 89.75 101 ASN A C 1
ATOM 791 O O . ASN A 1 101 ? 11.751 5.335 -7.403 1.00 89.75 101 ASN A O 1
ATOM 795 N N . ALA A 1 102 ? 13.565 6.553 -7.905 1.00 90.38 102 ALA A N 1
ATOM 796 C CA . ALA A 1 102 ? 13.919 6.802 -6.512 1.00 90.38 102 ALA A CA 1
ATOM 797 C C . ALA A 1 102 ? 12.892 7.729 -5.850 1.00 90.38 102 ALA A C 1
ATOM 799 O O . ALA A 1 102 ? 12.434 7.445 -4.741 1.00 90.38 102 ALA A O 1
ATOM 800 N N . ALA A 1 103 ? 12.461 8.781 -6.550 1.00 92.56 103 ALA A N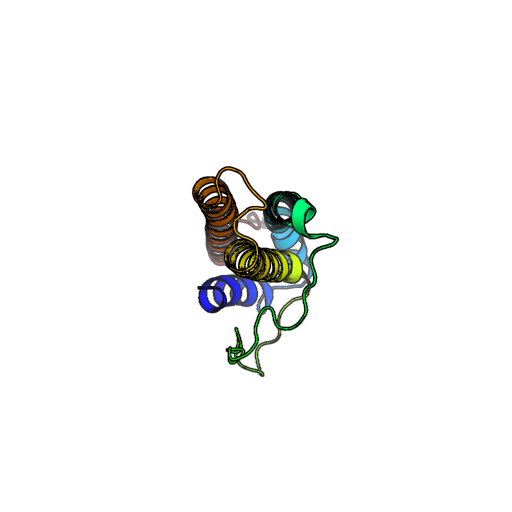 1
ATOM 801 C CA . ALA A 1 103 ? 11.396 9.663 -6.078 1.00 92.56 103 ALA A CA 1
ATOM 802 C C . ALA A 1 103 ? 10.045 8.939 -5.951 1.00 92.56 103 ALA A C 1
ATOM 804 O O . ALA A 1 103 ? 9.314 9.159 -4.980 1.00 92.56 103 ALA A O 1
ATOM 805 N N . VAL A 1 104 ? 9.717 8.047 -6.895 1.00 92.06 104 VAL A N 1
ATOM 806 C CA . VAL A 1 104 ? 8.497 7.222 -6.833 1.00 92.06 104 VAL A CA 1
ATOM 807 C C . VAL A 1 104 ? 8.519 6.310 -5.606 1.00 92.06 104 VAL A C 1
ATOM 809 O O . VAL A 1 104 ? 7.553 6.296 -4.838 1.00 92.06 104 VAL A O 1
ATOM 812 N N . LEU A 1 105 ? 9.629 5.603 -5.376 1.00 92.00 105 LEU A N 1
ATOM 813 C CA . LEU A 1 105 ? 9.784 4.709 -4.229 1.00 92.00 105 LEU A CA 1
ATOM 814 C C . LEU A 1 105 ? 9.778 5.461 -2.894 1.00 92.00 105 LEU A C 1
ATOM 816 O O . LEU A 1 105 ? 9.112 5.009 -1.966 1.00 92.00 105 LEU A O 1
ATOM 820 N N . ASP A 1 106 ? 10.434 6.621 -2.788 1.00 92.81 106 ASP A N 1
ATOM 821 C CA . ASP A 1 106 ? 10.392 7.437 -1.565 1.00 92.81 106 ASP A CA 1
ATOM 822 C C . ASP A 1 106 ? 8.964 7.925 -1.266 1.00 92.81 106 ASP A C 1
ATOM 824 O O . ASP A 1 106 ? 8.478 7.822 -0.136 1.00 92.81 106 ASP A O 1
ATOM 828 N N . SER A 1 107 ? 8.241 8.390 -2.289 1.00 91.75 107 SER A N 1
ATOM 829 C CA . SER A 1 107 ? 6.837 8.803 -2.167 1.00 91.75 107 SER A CA 1
ATOM 830 C C . SER A 1 107 ? 5.938 7.653 -1.694 1.00 91.75 107 SER A C 1
ATOM 832 O O . SER A 1 107 ? 5.168 7.805 -0.738 1.00 91.75 107 SER A O 1
ATOM 834 N N . ALA A 1 108 ? 6.082 6.477 -2.309 1.00 90.56 108 ALA A N 1
ATOM 835 C CA . ALA A 1 108 ? 5.344 5.270 -1.954 1.00 90.56 108 ALA A CA 1
ATOM 836 C C . ALA A 1 108 ? 5.667 4.797 -0.525 1.00 90.56 108 ALA A C 1
ATOM 838 O O . ALA A 1 108 ? 4.769 4.557 0.286 1.00 90.56 108 ALA A O 1
ATOM 839 N N . GLN A 1 109 ? 6.952 4.764 -0.169 1.00 89.69 109 GLN A N 1
ATOM 840 C CA . GLN A 1 109 ? 7.429 4.393 1.158 1.00 89.69 109 GLN A CA 1
ATOM 841 C C . GLN A 1 109 ? 6.863 5.332 2.234 1.00 89.69 109 GLN A C 1
ATOM 843 O O . GLN A 1 109 ? 6.380 4.872 3.274 1.00 89.69 109 GLN A O 1
ATOM 848 N N . ARG A 1 110 ? 6.848 6.651 1.995 1.00 89.69 110 ARG A N 1
ATOM 849 C CA . ARG A 1 110 ? 6.235 7.627 2.914 1.00 89.69 110 ARG A CA 1
ATOM 850 C C . ARG A 1 110 ? 4.740 7.387 3.103 1.00 89.69 110 ARG A C 1
ATOM 852 O O . ARG A 1 110 ? 4.261 7.501 4.236 1.00 89.69 110 ARG A O 1
ATOM 859 N N . ALA A 1 111 ? 4.013 7.047 2.038 1.00 87.38 111 ALA A N 1
ATOM 860 C CA . ALA A 1 111 ? 2.586 6.743 2.113 1.00 87.38 111 ALA A CA 1
ATOM 861 C C . ALA A 1 111 ? 2.321 5.531 3.022 1.00 87.38 111 ALA A C 1
ATOM 863 O O . ALA A 1 111 ? 1.536 5.637 3.971 1.00 87.38 111 ALA A O 1
ATOM 864 N N . VAL A 1 112 ? 3.067 4.439 2.819 1.00 85.75 112 VAL A N 1
ATOM 865 C CA . VAL A 1 112 ? 2.996 3.225 3.645 1.00 85.75 112 VAL A CA 1
ATOM 866 C C . VAL A 1 112 ? 3.364 3.523 5.100 1.00 85.75 112 VAL A C 1
ATOM 868 O O . VAL A 1 112 ? 2.588 3.235 6.009 1.00 85.75 112 VAL A O 1
ATOM 871 N N . PHE A 1 113 ? 4.499 4.176 5.369 1.00 84.12 113 PHE A N 1
ATOM 872 C CA . PHE A 1 113 ? 4.901 4.496 6.745 1.00 84.12 113 PHE A CA 1
ATOM 873 C C . PHE A 1 113 ? 3.912 5.415 7.468 1.00 84.12 113 PHE A C 1
ATOM 875 O O . PHE A 1 113 ? 3.715 5.277 8.680 1.00 84.12 113 PHE A O 1
ATOM 882 N N . SER A 1 114 ? 3.298 6.360 6.754 1.00 83.88 114 SER A N 1
ATOM 883 C CA . SER A 1 114 ? 2.273 7.245 7.309 1.00 83.88 114 SER A CA 1
ATOM 884 C C . SER A 1 114 ? 1.020 6.463 7.717 1.00 83.88 114 SER A C 1
ATOM 886 O O . SER A 1 114 ? 0.509 6.663 8.826 1.00 83.88 114 SER A O 1
ATOM 888 N N . ALA A 1 115 ? 0.584 5.511 6.885 1.00 80.12 115 ALA A N 1
ATOM 889 C CA . ALA A 1 115 ? -0.498 4.588 7.216 1.00 80.12 115 ALA A CA 1
ATOM 890 C C . ALA A 1 115 ? -0.137 3.725 8.439 1.00 80.12 115 ALA A C 1
ATOM 892 O O . ALA A 1 115 ? -0.888 3.697 9.415 1.00 80.12 115 ALA A O 1
ATOM 893 N N . ILE A 1 116 ? 1.077 3.155 8.475 1.00 76.44 116 ILE A N 1
ATOM 894 C CA . ILE A 1 116 ? 1.595 2.380 9.618 1.00 76.44 116 ILE A CA 1
ATOM 895 C C . ILE A 1 116 ? 1.538 3.167 10.925 1.00 76.44 116 ILE A C 1
ATOM 897 O O . ILE A 1 116 ? 1.050 2.672 11.947 1.00 76.44 116 ILE A O 1
ATOM 901 N N . LYS A 1 117 ? 2.038 4.405 10.912 1.00 76.69 117 LYS A N 1
ATOM 902 C CA . LYS A 1 117 ? 2.031 5.273 12.094 1.00 76.69 117 LYS A CA 1
ATOM 903 C C . LYS A 1 117 ? 0.608 5.621 12.531 1.00 76.69 117 LYS A C 1
ATOM 905 O O . LYS A 1 117 ? 0.339 5.623 13.733 1.00 76.69 117 LYS A O 1
ATOM 910 N N . SER A 1 118 ? -0.294 5.876 11.585 1.00 73.94 118 SER A N 1
ATOM 911 C CA . SER A 1 118 ? -1.692 6.221 11.863 1.00 73.94 118 SER A CA 1
ATOM 912 C C . SER A 1 118 ? -2.443 5.060 12.516 1.00 73.94 118 SER A C 1
ATOM 914 O O . SER A 1 118 ? -3.066 5.256 13.560 1.00 73.94 118 SER A O 1
ATOM 916 N N . THR A 1 119 ? -2.287 3.838 12.001 1.00 72.06 119 THR A N 1
ATOM 917 C CA . THR A 1 119 ? -2.893 2.633 12.587 1.00 72.06 119 THR A CA 1
ATOM 918 C C . THR A 1 119 ? -2.326 2.334 13.971 1.00 72.06 119 THR A C 1
ATOM 920 O O . THR A 1 119 ? -3.082 2.069 14.902 1.00 72.06 119 THR A O 1
ATOM 923 N N . LYS A 1 120 ? -1.005 2.465 14.172 1.00 70.06 120 LYS A N 1
ATOM 924 C CA . LYS A 1 120 ? -0.391 2.309 15.506 1.00 70.06 120 LYS A CA 1
ATOM 925 C C . LYS A 1 120 ? -0.890 3.350 16.510 1.00 70.06 120 LYS A C 1
ATOM 927 O O . LYS A 1 120 ? -1.097 3.023 17.678 1.00 70.06 120 LYS A O 1
ATOM 932 N N . LYS A 1 121 ? -1.070 4.605 16.086 1.00 69.12 121 LYS A N 1
ATOM 933 C CA . LYS A 1 121 ? -1.619 5.666 16.943 1.00 69.12 121 LYS A CA 1
ATOM 934 C C . LYS A 1 121 ? -3.063 5.354 17.329 1.00 69.12 121 LYS A C 1
ATOM 936 O O . LYS A 1 121 ? -3.388 5.432 18.508 1.00 69.12 121 LYS A O 1
ATOM 941 N N . ALA A 1 122 ? -3.885 4.938 16.368 1.00 65.50 122 ALA A N 1
ATOM 942 C CA . ALA A 1 122 ? -5.258 4.530 16.629 1.00 65.50 122 ALA A CA 1
ATOM 943 C C . ALA A 1 122 ? -5.331 3.337 17.590 1.00 65.50 122 ALA A C 1
ATOM 945 O O . ALA A 1 122 ? -6.096 3.384 18.546 1.00 65.50 122 ALA A O 1
ATOM 946 N N . ALA A 1 123 ? -4.455 2.338 17.431 1.00 65.12 123 ALA A N 1
ATOM 947 C CA . ALA A 1 123 ? -4.360 1.208 18.356 1.00 65.12 123 ALA A CA 1
ATOM 948 C C . ALA A 1 123 ? -4.111 1.656 19.798 1.00 65.12 123 ALA A C 1
ATOM 950 O O . ALA A 1 123 ? -4.783 1.217 20.729 1.00 65.12 123 ALA A O 1
ATOM 951 N N . ARG A 1 124 ? -3.164 2.581 19.988 1.00 63.94 124 ARG A N 1
ATOM 952 C CA . ARG A 1 124 ? -2.855 3.148 21.307 1.00 63.94 124 ARG A CA 1
ATOM 953 C C . ARG A 1 124 ? -4.018 3.960 21.873 1.00 63.94 124 ARG A C 1
ATOM 955 O O . ARG A 1 124 ? -4.311 3.842 23.059 1.00 63.94 124 ARG A O 1
ATOM 962 N N . SER A 1 125 ? -4.684 4.768 21.053 1.00 61.38 125 SER A N 1
ATOM 963 C CA . SER A 1 125 ? -5.841 5.568 21.470 1.00 61.38 125 SER A CA 1
ATOM 964 C C . SER A 1 125 ? -7.056 4.714 21.854 1.00 61.38 125 SER A C 1
ATOM 966 O O . SER A 1 125 ? -7.771 5.068 22.784 1.00 61.38 125 SER A O 1
ATOM 968 N N . VAL A 1 126 ? -7.261 3.573 21.196 1.00 62.66 126 VAL A N 1
ATOM 969 C CA . VAL A 1 126 ? -8.307 2.599 21.549 1.00 62.66 126 VAL A CA 1
ATOM 970 C C . VAL A 1 126 ? -7.975 1.881 22.852 1.00 62.66 126 VAL A C 1
ATOM 972 O O . VAL A 1 126 ? -8.812 1.802 23.748 1.00 62.66 126 VAL A O 1
ATOM 975 N N . ASN A 1 127 ? -6.735 1.412 22.998 1.00 61.19 127 ASN A N 1
ATOM 976 C CA . ASN A 1 127 ? -6.285 0.727 24.212 1.00 61.19 127 ASN A CA 1
ATOM 977 C C . ASN A 1 127 ? -6.249 1.644 25.444 1.00 61.19 127 ASN A C 1
ATOM 979 O O . ASN A 1 127 ? -6.259 1.148 26.563 1.00 61.19 127 ASN A O 1
ATOM 983 N N . SER A 1 128 ? -6.221 2.965 25.250 1.00 58.25 128 SER A N 1
ATOM 984 C CA . SER A 1 128 ? -6.269 3.958 26.330 1.00 58.25 128 SER A CA 1
ATOM 985 C C . SER A 1 128 ? -7.672 4.524 26.593 1.00 58.25 128 SER A C 1
ATOM 987 O O . SER A 1 128 ? -7.785 5.485 27.344 1.00 58.25 128 SER A O 1
ATOM 989 N N . GLY A 1 129 ? -8.733 4.000 25.956 1.00 58.78 129 GLY A N 1
ATOM 990 C CA . GLY A 1 129 ? -10.126 4.472 26.111 1.00 58.78 129 GLY A CA 1
ATOM 991 C C . GLY A 1 129 ? -10.432 5.826 25.451 1.00 58.78 129 GLY A C 1
ATOM 992 O O . GLY A 1 129 ? -11.578 6.148 25.160 1.00 58.78 129 GLY A O 1
ATOM 993 N N . ARG A 1 130 ? -9.392 6.584 25.097 1.00 59.69 130 ARG A N 1
ATOM 994 C CA . ARG A 1 130 ? -9.452 7.954 24.571 1.00 59.69 130 ARG A CA 1
ATOM 995 C C . ARG A 1 130 ? -10.201 8.114 23.247 1.00 59.69 130 ARG A C 1
ATOM 997 O O . ARG A 1 130 ? -10.556 9.232 22.892 1.00 59.69 130 ARG A O 1
ATOM 1004 N N . LEU A 1 131 ? -10.356 7.032 22.484 1.00 58.75 131 LEU A N 1
ATOM 1005 C CA . LEU A 1 131 ? -10.985 7.056 21.160 1.00 58.75 131 LEU A CA 1
ATOM 1006 C C . LEU A 1 131 ? -12.493 6.766 21.197 1.00 58.75 131 LEU A C 1
ATOM 1008 O O . LEU A 1 131 ? -13.178 7.060 20.225 1.00 58.75 131 LEU A O 1
ATOM 1012 N N . LEU A 1 132 ? -12.998 6.191 22.294 1.00 57.09 132 LEU A N 1
ATOM 1013 C CA . LEU A 1 132 ? -14.409 5.819 22.431 1.00 57.09 132 LEU A CA 1
ATOM 1014 C C . LEU A 1 132 ? -15.249 6.898 23.122 1.00 57.09 132 LEU A C 1
ATOM 1016 O O . LEU A 1 132 ? -16.469 6.847 23.010 1.00 57.09 132 LEU A O 1
ATOM 1020 N N . GLY A 1 133 ? -14.608 7.889 23.754 1.00 46.19 133 GLY A N 1
ATOM 1021 C CA . GLY A 1 133 ? -15.288 8.845 24.626 1.00 46.19 133 GLY A CA 1
ATOM 1022 C C . GLY A 1 133 ? -15.833 8.138 25.867 1.00 46.19 133 GLY A C 1
ATOM 1023 O O . GLY A 1 133 ? -16.272 6.991 25.801 1.00 46.19 133 GLY A O 1
ATOM 1024 N N . ASP A 1 134 ? -15.784 8.797 27.017 1.00 44.69 134 ASP A N 1
ATOM 1025 C CA . ASP A 1 134 ? -16.510 8.314 28.185 1.00 44.69 134 ASP A CA 1
ATOM 1026 C C . ASP A 1 134 ? -18.008 8.370 27.865 1.00 44.69 134 ASP A C 1
ATOM 1028 O O . ASP A 1 134 ? -18.654 9.401 27.990 1.00 44.69 134 ASP A O 1
ATOM 1032 N N . GLY A 1 135 ? -18.566 7.247 27.418 1.00 45.56 135 GLY A N 1
ATOM 1033 C CA . GLY A 1 135 ? -20.005 7.004 27.374 1.00 45.56 135 GLY A CA 1
ATOM 1034 C C . GLY A 1 135 ? -20.556 6.668 28.760 1.00 45.56 135 GLY A C 1
ATOM 1035 O O . GLY A 1 135 ? -21.330 5.726 28.889 1.00 45.56 135 GLY A O 1
ATOM 1036 N N . HIS A 1 136 ? -20.114 7.401 29.782 1.00 37.34 136 HIS A N 1
ATOM 1037 C CA . HIS A 1 136 ? -20.767 7.493 31.081 1.00 37.34 136 HIS A CA 1
ATOM 1038 C C . HIS A 1 136 ? -21.156 8.960 31.289 1.00 37.34 136 HIS A C 1
ATOM 1040 O O . HIS A 1 136 ? -20.532 9.688 32.053 1.00 37.34 136 HIS A O 1
ATOM 1046 N N . GLU A 1 137 ? -22.180 9.384 30.556 1.00 40.00 137 GLU A N 1
ATOM 1047 C CA . GLU A 1 137 ? -23.121 10.379 31.059 1.00 40.00 137 GLU A CA 1
ATOM 1048 C C . GLU A 1 137 ? -24.406 9.601 31.385 1.00 40.00 137 GLU A C 1
ATOM 1050 O O . GLU A 1 137 ? -25.036 9.053 30.481 1.00 40.00 137 GLU A O 1
ATOM 1055 N N . ASP A 1 138 ? -24.646 9.494 32.698 1.00 36.06 138 ASP A N 1
ATOM 1056 C CA . ASP A 1 138 ? -25.860 9.155 33.466 1.00 36.06 138 ASP A CA 1
ATOM 1057 C C . ASP A 1 138 ? -26.685 7.888 33.146 1.00 36.06 138 ASP A C 1
ATOM 1059 O O . ASP A 1 138 ? -27.437 7.836 32.146 1.00 36.06 138 ASP A O 1
#

Organism: NCBI:txid556534

Foldseek 3Di:
DLLVLQVLLLLQQVPDPPVVVVLLLVVQVVLLLVLLVVLVVLCVLCPPPDCPCLQPPPDDDPSDDPPRDHDPSCVSLVSLVVSLVVSVSCCVVCVPSDPDPPVSNVSSVVSNVVSSVSSNVSSVCVVVVNSVPPPPDD

pLDDT: mean 72.9, std 14.9, range [36.06, 93.62]

Secondary structure (DSSP, 8-state):
-HHHHHHHHHHHHTTS-HHHHHHHHHHHHHHHHHHHHHHHHHHGGGTTS--TTTTTTPPPPPSS-TT----GGGHHHHHHHHHHHHHHHHHHH-TTSSS-HHHHHHHHHHHHHHHHHHHHHHHHHHHTSTTT------

Radius of gyration: 17.38 Å; chains: 1; bounding box: 40×30×53 Å

Sequence (138 aa):
MLGYFLSSATGLMSRKPLKEQKVIASQVMCKVEDRHDHILRLLRPFLFANGDGLFDGLSGIPAFDDHLVISHLVMPAVDLVADYDILVALIRRYPDVHADNAAVLDSAQRAVFSAIKSTKKAARSVNSGRLLGDGHED